Protein AF-A0A7S1F1P8-F1 (afdb_monomer)

Mean predicted aligned error: 8.65 Å

Organism: Noctiluca scintillans (NCBI:txid2966)

Secondary structure (DSSP, 8-state):
-HHHHHHHHTT-S--B--S-TTTTSEEEEEEE-HHHHHHHHHHHHHHT--EEEEE---BTB-PBEEEEEEE-TTS-EEEEEESS--BPPTT-EE--TT---B-----

Structure (mmCIF, N/CA/C/O backbone):
data_AF-A0A7S1F1P8-F1
#
_entry.id   AF-A0A7S1F1P8-F1
#
loop_
_atom_site.group_PDB
_atom_site.id
_atom_site.type_symbol
_atom_site.label_atom_id
_atom_site.label_alt_id
_atom_site.label_comp_id
_atom_site.label_asym_id
_atom_site.label_entity_id
_atom_site.label_seq_id
_atom_site.pdbx_PDB_ins_code
_atom_site.Cartn_x
_atom_site.Cartn_y
_atom_site.Cartn_z
_atom_site.occupancy
_atom_site.B_iso_or_equiv
_atom_site.auth_seq_id
_atom_site.auth_comp_id
_atom_site.auth_asym_id
_atom_site.auth_atom_id
_atom_site.pdbx_PDB_model_num
ATOM 1 N N . GLU A 1 1 ? -22.204 6.239 3.412 1.00 50.75 1 GLU A N 1
ATOM 2 C CA . GLU A 1 1 ? -22.217 7.200 4.535 1.00 50.75 1 GLU A CA 1
ATOM 3 C C . GLU A 1 1 ? -22.291 6.551 5.920 1.00 50.75 1 GLU A C 1
ATOM 5 O O . GLU A 1 1 ? -21.247 6.479 6.544 1.00 50.75 1 GLU A O 1
ATOM 10 N N . TYR A 1 2 ? -23.421 6.004 6.406 1.00 42.69 2 TYR A N 1
ATOM 11 C CA . TYR A 1 2 ? -23.468 5.407 7.765 1.00 42.69 2 TYR A CA 1
ATOM 12 C C . TYR A 1 2 ? -22.477 4.240 7.953 1.00 42.69 2 TYR A C 1
ATOM 14 O O . TYR A 1 2 ? -21.731 4.216 8.924 1.00 42.69 2 TYR A O 1
ATOM 22 N N . VAL A 1 3 ? -22.403 3.325 6.978 1.00 55.94 3 VAL A N 1
ATOM 23 C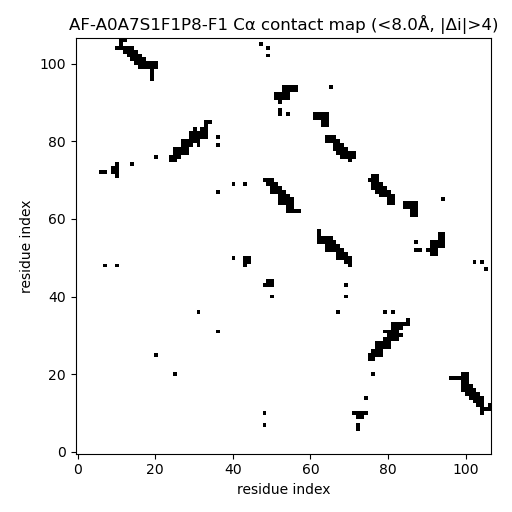 CA . VAL A 1 3 ? -21.479 2.174 7.016 1.00 55.94 3 VAL A CA 1
ATOM 24 C C . VAL A 1 3 ? -20.014 2.615 6.966 1.00 55.94 3 VAL A C 1
ATOM 26 O O . VAL A 1 3 ? -19.206 2.107 7.733 1.00 55.94 3 VAL A O 1
ATOM 29 N N . GLU A 1 4 ? -19.667 3.584 6.113 1.00 55.31 4 GLU A N 1
ATOM 30 C CA . GLU A 1 4 ? -18.304 4.134 6.052 1.00 55.31 4 GLU A CA 1
ATOM 31 C C . GLU A 1 4 ? -17.916 4.815 7.364 1.00 55.31 4 GLU A C 1
ATOM 33 O O . GLU A 1 4 ? -16.830 4.559 7.862 1.00 55.31 4 GLU A O 1
ATOM 38 N N . ASN A 1 5 ? -18.807 5.593 7.983 1.00 55.06 5 ASN A N 1
ATOM 39 C CA . ASN A 1 5 ? -18.512 6.256 9.256 1.00 55.06 5 ASN A CA 1
ATOM 40 C C . ASN A 1 5 ? -18.286 5.261 10.404 1.00 55.06 5 ASN A C 1
ATOM 42 O O . ASN A 1 5 ? -17.356 5.438 11.185 1.00 55.06 5 ASN A O 1
ATOM 46 N N . THR A 1 6 ? -19.089 4.194 10.493 1.00 56.06 6 THR A N 1
ATOM 47 C CA . THR A 1 6 ? -18.865 3.114 11.473 1.00 56.06 6 THR A CA 1
ATOM 48 C C . THR A 1 6 ? -17.575 2.344 11.183 1.00 56.06 6 THR A C 1
ATOM 50 O O . THR A 1 6 ? -16.860 1.948 12.094 1.00 56.06 6 THR A O 1
ATOM 53 N N . THR A 1 7 ? -17.233 2.176 9.910 1.00 58.66 7 THR A N 1
ATOM 54 C CA . THR A 1 7 ? -15.993 1.507 9.502 1.00 58.66 7 THR A CA 1
ATOM 55 C C . THR A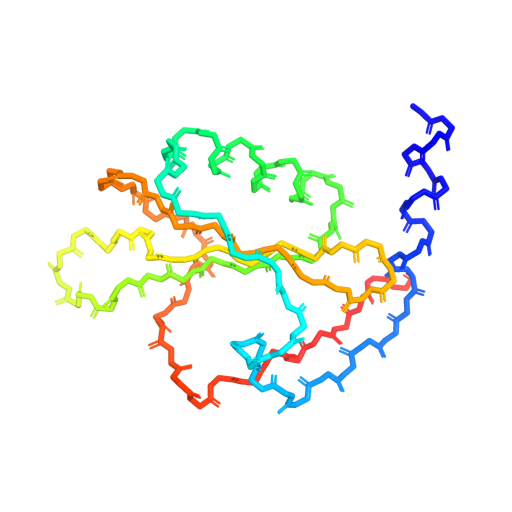 1 7 ? -14.768 2.373 9.819 1.00 58.66 7 THR A C 1
ATOM 57 O O . THR A 1 7 ? -13.731 1.854 10.215 1.00 58.66 7 THR A O 1
ATOM 60 N N . LEU A 1 8 ? -14.886 3.699 9.702 1.00 64.31 8 LEU A N 1
ATOM 61 C CA . LEU A 1 8 ? -13.834 4.658 10.045 1.00 64.31 8 LEU A CA 1
ATOM 62 C C . LEU A 1 8 ? -13.547 4.704 11.553 1.00 64.31 8 LEU A C 1
ATOM 64 O O . LEU A 1 8 ? -12.392 4.882 11.936 1.00 64.31 8 LEU A O 1
ATOM 68 N N . SER A 1 9 ? -14.551 4.483 12.414 1.00 63.53 9 SER A N 1
ATOM 69 C CA . SER A 1 9 ? -14.307 4.388 13.862 1.00 63.53 9 SER A CA 1
ATOM 70 C C . SER A 1 9 ? -13.423 3.201 14.249 1.00 63.53 9 SER A C 1
ATOM 72 O O . SER A 1 9 ? -12.681 3.299 15.221 1.00 63.53 9 SER A O 1
ATOM 74 N N . ASP A 1 10 ? -13.402 2.128 13.455 1.00 62.44 10 ASP A N 1
ATOM 75 C CA . ASP A 1 10 ? -12.547 0.959 13.711 1.00 62.44 10 ASP A CA 1
ATOM 76 C C . ASP A 1 10 ? -11.058 1.207 13.399 1.00 62.44 10 ASP A C 1
ATOM 78 O O . ASP A 1 10 ? -10.212 0.358 13.690 1.00 62.44 10 ASP A O 1
ATOM 82 N N . TYR A 1 11 ? -10.718 2.370 12.827 1.00 63.06 11 TYR A N 1
ATOM 83 C CA . TYR A 1 11 ? -9.337 2.831 12.646 1.00 63.06 11 TYR A CA 1
ATOM 84 C C . TYR A 1 11 ? -8.854 3.730 13.796 1.00 63.06 11 TYR A C 1
ATOM 86 O O . TYR A 1 11 ? -7.685 4.123 13.815 1.00 63.06 11 TYR A O 1
ATOM 94 N N . GLN A 1 12 ? -9.715 4.041 14.773 1.00 61.12 12 GLN A N 1
ATOM 95 C CA . GLN A 1 12 ? -9.360 4.827 15.955 1.00 61.12 12 GLN A CA 1
ATOM 96 C C . GLN A 1 12 ? -8.647 3.927 16.979 1.00 61.12 12 GLN A C 1
ATOM 98 O O . GLN A 1 12 ? -9.259 3.118 17.673 1.00 61.12 12 GLN A O 1
ATOM 103 N N . GLY A 1 13 ? -7.320 4.037 17.064 1.00 56.38 13 GLY A N 1
ATOM 104 C CA . GLY A 1 13 ? -6.492 3.254 17.984 1.00 56.38 13 GLY A CA 1
ATOM 105 C C . GLY A 1 13 ? -5.004 3.575 17.851 1.00 56.38 13 GLY A C 1
ATOM 106 O O . GLY A 1 13 ? -4.602 4.392 17.038 1.00 56.38 13 GLY A O 1
ATOM 107 N N . THR A 1 14 ? -4.138 2.951 18.646 1.00 50.50 14 THR A N 1
ATOM 108 C CA . THR A 1 14 ? -2.682 3.032 18.426 1.00 50.50 14 THR A CA 1
ATOM 109 C C . THR A 1 14 ? -2.142 1.631 18.197 1.00 50.50 14 THR A C 1
ATOM 111 O O . THR A 1 14 ? -1.889 0.876 19.132 1.00 50.50 14 THR A O 1
ATOM 114 N N . LEU A 1 15 ? -1.996 1.253 16.927 1.00 53.38 15 LEU A N 1
ATOM 115 C CA . LEU A 1 15 ? -1.410 -0.027 16.554 1.00 53.38 15 LEU A CA 1
ATOM 116 C C . LEU A 1 15 ? 0.107 0.144 16.374 1.00 53.38 15 LEU A C 1
ATOM 118 O O . LEU A 1 15 ? 0.597 0.371 15.276 1.00 53.38 15 LEU A O 1
ATOM 122 N N . LYS A 1 16 ? 0.881 0.027 17.457 1.00 48.16 16 LYS A N 1
ATOM 123 C CA . LYS A 1 16 ? 2.343 -0.094 17.340 1.00 48.16 16 LYS A CA 1
ATOM 124 C C . LYS A 1 16 ? 2.710 -1.546 17.055 1.00 48.16 16 LYS A C 1
ATOM 126 O O . LYS A 1 16 ? 2.948 -2.311 17.987 1.00 48.16 16 LYS A O 1
ATOM 131 N N . THR A 1 17 ? 2.758 -1.937 15.784 1.00 49.16 17 THR A N 1
ATOM 132 C CA . THR A 1 17 ? 3.298 -3.250 15.409 1.00 49.16 17 THR A CA 1
ATOM 133 C C . THR A 1 17 ? 4.746 -3.106 14.979 1.00 49.16 17 THR A C 1
ATOM 135 O O . THR A 1 17 ? 5.025 -2.558 13.921 1.00 49.16 17 THR A O 1
ATOM 138 N N . CYS A 1 18 ? 5.668 -3.679 15.752 1.00 48.94 18 CYS A N 1
ATOM 139 C CA . CYS A 1 18 ? 7.015 -3.989 15.257 1.00 48.94 18 CYS A CA 1
ATOM 140 C C . CYS A 1 18 ? 7.045 -5.297 14.452 1.00 48.94 18 CYS A C 1
ATOM 142 O O . CYS A 1 18 ? 8.102 -5.892 14.264 1.00 48.94 18 CYS A O 1
ATOM 144 N N . TRP A 1 19 ? 5.874 -5.780 14.038 1.00 47.41 19 TRP A N 1
ATOM 145 C CA . TRP A 1 19 ? 5.756 -6.946 13.190 1.00 47.41 19 TRP A CA 1
ATOM 146 C C . TRP A 1 19 ? 6.143 -6.530 11.780 1.00 47.41 19 TRP A C 1
ATOM 148 O O . TRP A 1 19 ? 5.686 -5.494 11.294 1.00 47.41 19 TRP A O 1
ATOM 158 N N . SER A 1 20 ? 6.959 -7.346 11.122 1.00 54.38 20 SER A N 1
ATOM 159 C CA . SER A 1 20 ? 7.037 -7.345 9.670 1.00 54.38 20 SER A CA 1
ATOM 160 C C . SER A 1 20 ? 5.603 -7.460 9.161 1.00 54.38 20 SER A C 1
ATOM 162 O O . SER A 1 20 ? 5.009 -8.532 9.277 1.00 54.38 20 SER A O 1
ATOM 164 N N . VAL A 1 21 ? 5.018 -6.365 8.661 1.00 55.19 21 VAL A N 1
ATOM 165 C CA . VAL A 1 21 ? 3.651 -6.366 8.099 1.00 55.19 21 VAL A CA 1
ATOM 166 C C . VAL A 1 21 ? 3.516 -7.501 7.074 1.00 55.19 21 VAL A C 1
ATOM 168 O O . VAL A 1 21 ? 2.462 -8.107 6.958 1.00 55.19 21 VAL A O 1
ATOM 171 N N . TRP A 1 22 ? 4.646 -7.862 6.465 1.00 58.22 22 TRP A N 1
ATOM 172 C CA . TRP A 1 22 ? 4.940 -8.976 5.574 1.00 58.22 22 TRP A CA 1
ATOM 173 C C . TRP A 1 22 ? 4.506 -10.379 6.052 1.00 58.22 22 TRP A C 1
ATOM 175 O O . TRP A 1 22 ? 4.294 -11.244 5.210 1.00 58.22 22 TRP A O 1
ATOM 185 N N . GLY A 1 23 ? 4.427 -10.633 7.366 1.00 56.09 23 GLY A N 1
ATOM 186 C CA . GLY A 1 23 ? 4.445 -11.987 7.935 1.00 56.09 23 GLY A CA 1
ATOM 187 C C . GLY A 1 23 ? 3.124 -12.755 7.893 1.00 56.09 23 GLY A C 1
ATOM 188 O O . GLY A 1 23 ? 3.082 -13.818 7.298 1.00 56.09 23 GLY A O 1
ATOM 189 N N . ASP A 1 24 ? 2.063 -12.257 8.542 1.00 57.09 24 ASP A N 1
ATOM 190 C CA . ASP A 1 24 ? 0.891 -13.110 8.844 1.00 57.09 24 ASP A CA 1
ATOM 191 C C . ASP A 1 24 ? -0.440 -12.356 9.055 1.00 57.09 24 ASP A C 1
ATOM 193 O O . ASP A 1 24 ? -1.441 -12.950 9.456 1.00 57.09 24 ASP A O 1
ATOM 197 N N . ASN A 1 25 ? -0.492 -11.041 8.818 1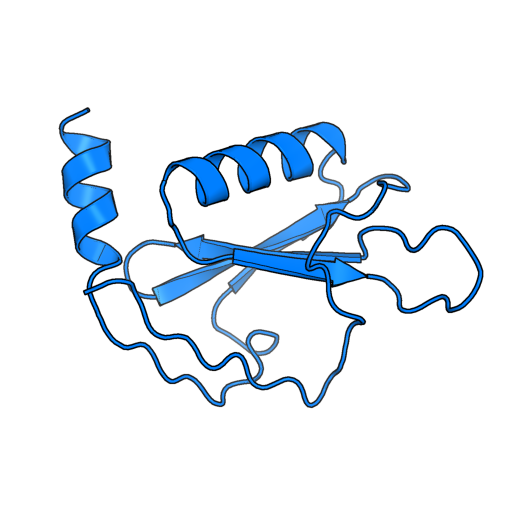.00 72.00 25 ASN A N 1
ATOM 198 C CA . ASN A 1 25 ? -1.698 -10.239 9.078 1.00 72.00 25 ASN A CA 1
ATOM 199 C C . ASN A 1 25 ? -2.203 -9.497 7.836 1.00 72.00 25 ASN A C 1
ATOM 201 O O . ASN A 1 25 ? -2.712 -8.376 7.930 1.00 72.00 25 ASN A O 1
ATOM 205 N N . HIS A 1 26 ? -2.049 -10.116 6.665 1.00 79.75 26 HIS A N 1
ATOM 206 C CA . HIS A 1 26 ? -2.562 -9.568 5.420 1.00 79.75 26 HIS A CA 1
ATOM 207 C C . HIS A 1 26 ? -3.121 -10.626 4.475 1.00 79.75 26 HIS A C 1
ATOM 209 O O . HIS A 1 26 ? -2.862 -11.821 4.613 1.00 79.75 26 HIS A O 1
ATOM 215 N N . VAL A 1 27 ? -3.947 -10.161 3.543 1.00 86.12 27 VAL A N 1
ATOM 216 C CA . VAL A 1 27 ? -4.340 -10.910 2.351 1.00 86.12 27 VAL A CA 1
ATOM 217 C C . VAL A 1 27 ? -3.679 -10.265 1.141 1.00 86.12 27 VAL A C 1
ATOM 219 O O . VAL A 1 27 ? -3.792 -9.052 0.957 1.00 86.12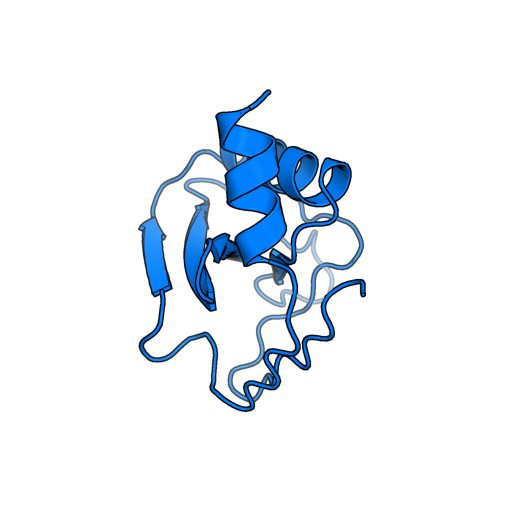 27 VAL A O 1
ATOM 222 N N . THR A 1 28 ? -3.024 -11.076 0.314 1.00 90.25 28 THR A N 1
ATOM 223 C CA . THR A 1 28 ? -2.337 -10.610 -0.892 1.00 90.25 28 THR A CA 1
ATOM 224 C C . THR A 1 28 ? -3.212 -10.776 -2.128 1.00 90.25 28 THR A C 1
ATOM 226 O O . THR A 1 28 ? -3.730 -11.859 -2.405 1.00 90.25 28 THR A O 1
ATOM 229 N N . PHE A 1 29 ? -3.315 -9.708 -2.914 1.00 93.06 29 PHE A N 1
ATOM 230 C CA . PHE A 1 29 ? -3.870 -9.706 -4.261 1.00 93.06 29 PHE A CA 1
ATOM 231 C C . PHE A 1 29 ? -2.751 -9.421 -5.261 1.00 93.06 29 PHE A C 1
ATOM 233 O O . PHE A 1 29 ? -2.132 -8.359 -5.235 1.00 93.06 29 PHE A O 1
ATOM 240 N N . SER A 1 30 ? -2.490 -10.367 -6.156 1.00 93.75 30 SER A N 1
ATOM 241 C CA . SER A 1 30 ? -1.501 -10.216 -7.227 1.00 93.75 30 SER A CA 1
ATOM 242 C C . SER A 1 30 ? -2.186 -9.990 -8.569 1.00 93.75 30 SER A C 1
ATOM 244 O O . SER A 1 30 ? -3.303 -10.465 -8.774 1.00 93.75 30 SER A O 1
ATOM 246 N N . GLY A 1 31 ? -1.509 -9.304 -9.493 1.00 93.69 31 GLY A N 1
ATOM 247 C CA . GLY A 1 31 ? -2.065 -9.029 -10.820 1.00 93.69 31 GLY A CA 1
ATOM 248 C C . GLY A 1 31 ? -3.201 -8.007 -10.775 1.00 93.69 31 GLY A C 1
ATOM 249 O O . GLY A 1 31 ? -4.185 -8.140 -11.496 1.00 93.69 31 GLY A O 1
ATOM 250 N N . VAL A 1 32 ? -3.103 -7.023 -9.879 1.00 96.00 32 VAL A N 1
ATOM 251 C CA . VAL A 1 32 ? -4.080 -5.935 -9.799 1.00 96.00 32 VAL A CA 1
ATOM 252 C C . VAL A 1 32 ? -3.665 -4.845 -10.788 1.00 96.00 32 VAL A C 1
ATOM 254 O O . VAL A 1 32 ? -2.518 -4.411 -10.725 1.00 96.00 32 VAL A O 1
ATOM 257 N N . PRO A 1 33 ? -4.556 -4.341 -11.656 1.00 95.38 33 PRO A N 1
ATOM 258 C CA . PRO A 1 33 ? -4.201 -3.245 -12.549 1.00 95.38 33 PRO A CA 1
ATOM 259 C C . PRO A 1 33 ? -3.683 -2.029 -11.771 1.00 95.38 33 PRO A C 1
ATOM 261 O O . PRO A 1 33 ? -4.313 -1.585 -10.804 1.00 95.38 33 PRO A O 1
ATOM 264 N N . GLY A 1 34 ? -2.573 -1.444 -12.212 1.00 91.31 34 GLY A N 1
ATOM 265 C CA . GLY A 1 34 ? -1.915 -0.314 -11.553 1.00 91.31 34 GLY A CA 1
ATOM 266 C C . GLY A 1 34 ? -2.846 0.875 -11.319 1.00 91.31 34 GLY A C 1
ATOM 267 O O . GLY A 1 34 ? -2.868 1.473 -10.243 1.00 91.31 34 GLY A O 1
ATOM 268 N N . ALA A 1 35 ? -3.707 1.167 -12.296 1.00 91.56 35 ALA A N 1
ATOM 269 C CA . ALA A 1 35 ? -4.720 2.215 -12.181 1.00 91.56 35 ALA A CA 1
ATOM 270 C C . ALA A 1 35 ? -5.718 1.970 -11.032 1.00 91.56 35 ALA A C 1
ATOM 272 O O . ALA A 1 35 ? -6.161 2.926 -10.396 1.00 91.56 35 ALA A O 1
ATOM 273 N N . VAL A 1 36 ? -6.062 0.709 -10.746 1.00 94.19 36 VAL A N 1
ATOM 274 C CA . VAL A 1 36 ? -6.948 0.345 -9.628 1.00 94.19 36 VAL A CA 1
ATOM 275 C C . VAL A 1 36 ? -6.232 0.569 -8.301 1.00 94.19 36 VAL A C 1
ATOM 277 O O . VAL A 1 36 ? -6.810 1.176 -7.402 1.00 94.19 36 VAL A O 1
ATOM 280 N N . ILE A 1 37 ? -4.963 0.161 -8.193 1.00 93.19 37 ILE A N 1
ATOM 281 C CA . ILE A 1 37 ? -4.146 0.402 -6.994 1.00 93.19 37 ILE A CA 1
ATOM 282 C C . ILE A 1 37 ? -4.092 1.902 -6.679 1.00 93.19 37 ILE A C 1
ATOM 284 O O . ILE A 1 37 ? -4.388 2.303 -5.554 1.00 93.19 37 ILE A O 1
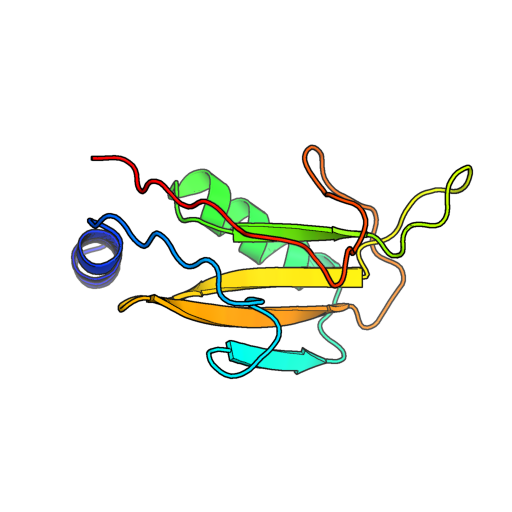ATOM 288 N N . LEU A 1 38 ? -3.791 2.741 -7.675 1.00 90.81 38 LEU A N 1
ATOM 289 C CA . LEU A 1 38 ? -3.710 4.194 -7.495 1.00 90.81 38 LEU A CA 1
ATOM 290 C C . LEU A 1 38 ? -5.051 4.814 -7.068 1.00 90.81 38 LEU A C 1
ATOM 292 O O . LEU A 1 38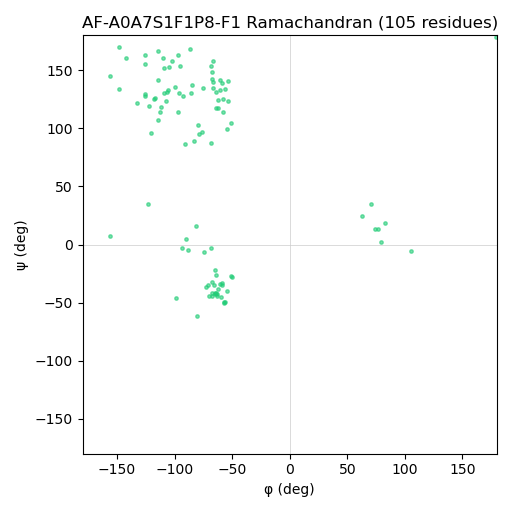 ? -5.071 5.703 -6.219 1.00 90.81 38 LEU A O 1
ATOM 296 N N . GLN A 1 39 ? -6.179 4.333 -7.603 1.00 93.12 39 GLN A N 1
ATOM 297 C CA . GLN A 1 39 ? -7.510 4.783 -7.174 1.00 93.12 39 GLN A CA 1
ATOM 298 C C . GLN A 1 39 ? -7.803 4.416 -5.714 1.00 93.12 39 GLN A C 1
ATOM 300 O O . GLN A 1 39 ? -8.356 5.230 -4.972 1.00 93.12 39 GLN A O 1
ATOM 305 N N . VAL A 1 40 ? -7.431 3.207 -5.290 1.00 92.62 40 VAL A N 1
ATOM 306 C CA . VAL A 1 40 ? -7.627 2.751 -3.909 1.00 92.62 40 VAL A CA 1
ATOM 307 C C . VAL A 1 40 ? -6.736 3.540 -2.948 1.00 92.62 40 VAL A C 1
ATOM 309 O O . VAL A 1 40 ? -7.231 4.016 -1.928 1.00 92.62 40 VAL A O 1
ATOM 312 N N . VAL A 1 41 ? -5.465 3.762 -3.294 1.00 91.38 41 VAL A N 1
ATOM 313 C CA . VAL A 1 41 ? -4.545 4.608 -2.515 1.00 91.38 41 VAL A CA 1
ATOM 314 C C . VAL A 1 41 ? -5.102 6.022 -2.353 1.00 91.38 41 VAL A C 1
ATOM 316 O O . VAL A 1 41 ? -5.222 6.501 -1.227 1.00 91.38 41 VAL A O 1
ATOM 319 N N . ALA A 1 42 ? -5.548 6.654 -3.442 1.00 91.19 42 ALA A N 1
ATOM 320 C CA . ALA A 1 42 ? -6.145 7.988 -3.384 1.00 91.19 42 ALA A CA 1
ATOM 321 C C . ALA A 1 42 ? -7.386 8.033 -2.473 1.00 91.19 42 ALA A C 1
ATOM 323 O O . ALA A 1 42 ? -7.624 9.023 -1.779 1.00 91.19 42 ALA A O 1
ATOM 324 N N . ARG A 1 43 ? -8.184 6.956 -2.429 1.00 90.75 43 ARG A N 1
ATOM 325 C CA . ARG A 1 43 ? -9.323 6.855 -1.506 1.00 90.75 43 ARG A CA 1
ATOM 326 C C . ARG A 1 43 ? -8.872 6.761 -0.048 1.00 90.75 43 ARG A C 1
ATOM 328 O O . ARG A 1 43 ? -9.483 7.402 0.803 1.00 90.75 43 ARG A O 1
ATOM 335 N N . TYR A 1 44 ? -7.825 5.992 0.239 1.00 89.81 44 TYR A N 1
ATOM 336 C CA . TYR A 1 44 ? -7.248 5.876 1.581 1.00 89.81 44 TYR A CA 1
ATOM 337 C C . TYR A 1 44 ? -6.681 7.212 2.073 1.00 89.81 44 TYR A C 1
ATOM 339 O O . TYR A 1 44 ? -6.987 7.623 3.192 1.00 89.81 44 TYR A O 1
ATOM 347 N N . GLU A 1 45 ? -5.957 7.932 1.212 1.00 88.44 45 GLU A N 1
ATOM 348 C CA . GLU A 1 45 ? -5.463 9.289 1.476 1.00 88.44 45 GLU A CA 1
ATOM 349 C C . GLU A 1 45 ? -6.595 10.259 1.821 1.00 88.44 45 GLU A C 1
ATOM 351 O O . GLU A 1 45 ? -6.550 10.927 2.852 1.00 88.44 45 GLU A O 1
ATOM 356 N N . GLN A 1 46 ? -7.647 10.303 0.994 1.00 89.31 46 GLN A N 1
ATOM 357 C CA . GLN A 1 46 ? -8.811 11.169 1.218 1.00 89.31 46 GLN A CA 1
ATOM 358 C C . GLN A 1 46 ? -9.519 10.894 2.548 1.00 89.31 46 GLN A C 1
ATOM 360 O O . GLN A 1 46 ? -10.086 11.808 3.144 1.00 89.31 46 GLN A O 1
ATOM 365 N N . LEU A 1 47 ? -9.523 9.636 2.987 1.00 84.44 47 LEU A N 1
ATOM 366 C CA . LEU A 1 47 ? -10.158 9.208 4.230 1.00 84.44 47 LEU A CA 1
ATOM 367 C C . LEU A 1 47 ? -9.227 9.306 5.448 1.00 84.44 47 LEU A C 1
ATOM 369 O O . LEU A 1 47 ? -9.672 9.041 6.563 1.00 84.44 47 LEU A O 1
ATOM 373 N N . GLY A 1 48 ? -7.951 9.660 5.256 1.00 84.38 48 GLY A N 1
ATOM 374 C CA . GLY A 1 48 ? -6.949 9.647 6.322 1.00 84.38 48 GLY A CA 1
ATOM 375 C C . GLY A 1 48 ? -6.699 8.248 6.896 1.00 84.38 48 GLY A C 1
ATOM 376 O O . GLY A 1 48 ? -6.302 8.123 8.055 1.00 84.38 48 GLY A O 1
ATOM 377 N N . ILE A 1 49 ? -6.962 7.195 6.113 1.00 83.69 49 ILE A N 1
ATOM 378 C CA . ILE A 1 49 ? -6.759 5.807 6.532 1.00 83.69 49 ILE A CA 1
ATOM 379 C C . ILE A 1 49 ? -5.297 5.418 6.279 1.00 83.69 49 ILE A C 1
ATOM 381 O O . ILE A 1 49 ? -4.767 5.712 5.210 1.00 83.69 49 ILE A O 1
ATOM 385 N N . PRO A 1 50 ? -4.640 4.712 7.211 1.00 82.19 50 PRO A N 1
ATOM 386 C CA . PRO A 1 50 ? -3.264 4.259 7.048 1.00 82.19 50 PRO A CA 1
ATOM 387 C C . PRO A 1 50 ? -3.062 3.319 5.852 1.00 82.19 50 PRO A C 1
ATOM 389 O O . PRO A 1 50 ? -3.790 2.343 5.655 1.00 82.19 50 PRO A O 1
ATOM 392 N N . TYR A 1 51 ? -2.024 3.606 5.076 1.00 86.88 51 TYR A N 1
ATOM 393 C CA . TYR A 1 51 ? -1.543 2.787 3.968 1.00 86.88 51 TYR A CA 1
ATOM 394 C C . TYR A 1 51 ? -0.023 2.948 3.829 1.00 86.88 51 TYR A C 1
ATOM 396 O O . TYR A 1 51 ? 0.598 3.812 4.465 1.00 86.88 51 TYR A O 1
ATOM 404 N N . LYS A 1 52 ? 0.594 2.108 2.999 1.00 87.50 52 LYS A N 1
ATOM 405 C CA . LYS A 1 52 ? 1.995 2.236 2.614 1.00 87.50 52 LYS A CA 1
ATOM 406 C C . LYS A 1 52 ? 2.237 1.719 1.205 1.00 87.50 52 LYS A C 1
ATOM 408 O O . LYS A 1 52 ? 1.786 0.635 0.859 1.00 87.50 52 LYS A O 1
ATOM 413 N N . VAL A 1 53 ? 2.974 2.491 0.414 1.00 89.00 53 VAL A N 1
ATOM 414 C CA . VAL A 1 53 ? 3.408 2.117 -0.936 1.00 89.00 53 VAL A CA 1
ATOM 415 C C . VAL A 1 53 ? 4.895 1.793 -0.891 1.00 89.00 53 VAL A C 1
ATOM 417 O O . VAL A 1 53 ? 5.682 2.573 -0.350 1.00 89.00 53 VAL A O 1
ATOM 420 N N . PHE A 1 54 ? 5.272 0.658 -1.469 1.00 87.00 54 PHE A N 1
ATOM 421 C CA . PHE A 1 54 ? 6.654 0.227 -1.597 1.00 87.00 54 PHE A CA 1
ATOM 422 C C . PHE A 1 54 ? 7.082 0.178 -3.055 1.00 87.00 54 PHE A C 1
ATOM 424 O O . PHE A 1 54 ? 6.318 -0.250 -3.924 1.00 87.00 54 PHE A O 1
ATOM 431 N N . THR A 1 55 ? 8.322 0.577 -3.308 1.00 87.25 55 THR A N 1
ATOM 432 C CA . THR A 1 55 ? 8.971 0.462 -4.612 1.00 87.25 55 THR A CA 1
ATOM 433 C C . THR A 1 55 ? 9.936 -0.714 -4.645 1.00 87.25 55 THR A C 1
ATOM 435 O O . THR A 1 55 ? 10.436 -1.165 -3.610 1.00 87.25 55 THR A O 1
ATOM 438 N N . ASP A 1 56 ? 10.230 -1.189 -5.853 1.00 79.94 56 ASP A N 1
ATOM 439 C CA . ASP A 1 56 ? 11.180 -2.281 -6.108 1.00 79.94 56 ASP A CA 1
ATOM 440 C C . ASP A 1 56 ? 12.649 -1.919 -5.810 1.00 79.94 56 ASP A C 1
ATOM 442 O O . ASP A 1 56 ? 13.540 -2.765 -5.905 1.00 79.94 56 ASP A O 1
ATOM 446 N N . GLY A 1 57 ? 12.921 -0.667 -5.428 1.00 68.56 57 GLY A N 1
ATOM 447 C CA . GLY A 1 57 ? 14.243 -0.221 -5.011 1.00 68.56 57 GLY A CA 1
ATOM 448 C C . GLY A 1 57 ? 15.252 -0.044 -6.142 1.00 68.56 57 GLY A C 1
ATOM 449 O O . GLY A 1 57 ? 16.441 0.121 -5.849 1.00 68.56 57 GLY A O 1
ATOM 450 N N . GLN A 1 58 ? 14.828 -0.032 -7.412 1.00 68.19 58 GLN A N 1
ATOM 451 C CA . GLN A 1 58 ? 15.725 0.261 -8.534 1.00 68.19 58 GLN A CA 1
ATOM 452 C C . GLN A 1 58 ? 16.163 1.737 -8.497 1.00 68.19 58 GLN A C 1
ATOM 454 O O . GLN A 1 58 ? 15.548 2.626 -9.085 1.00 68.19 58 GLN A O 1
ATOM 459 N N . ARG A 1 59 ? 17.245 2.019 -7.758 1.00 49.91 59 ARG A N 1
ATOM 460 C CA . ARG A 1 59 ? 17.854 3.353 -7.657 1.00 49.91 59 ARG A CA 1
ATOM 461 C C . ARG A 1 59 ? 18.349 3.813 -9.033 1.00 49.91 59 ARG A C 1
ATOM 463 O O . ARG A 1 59 ? 19.285 3.231 -9.570 1.00 49.91 59 ARG A O 1
ATOM 470 N N . GLY A 1 60 ? 17.782 4.904 -9.551 1.00 50.91 60 GLY A N 1
ATOM 471 C CA . GLY A 1 60 ? 18.264 5.590 -10.761 1.00 50.91 60 GLY A CA 1
ATOM 472 C C . GLY A 1 60 ? 17.425 5.375 -12.024 1.00 50.91 60 GLY A C 1
ATOM 473 O O . GLY A 1 60 ? 17.678 6.043 -13.023 1.00 50.91 60 GLY A O 1
ATOM 474 N N . HIS A 1 61 ? 16.409 4.515 -11.964 1.00 53.16 61 HIS A N 1
ATOM 475 C CA . HIS A 1 61 ? 15.333 4.427 -12.952 1.00 53.16 61 HIS A CA 1
ATOM 476 C C . HIS A 1 61 ? 14.007 4.826 -12.292 1.00 53.16 61 HIS A C 1
ATOM 478 O O . HIS A 1 61 ? 13.952 4.960 -11.069 1.00 53.16 61 HIS A O 1
ATOM 484 N N . GLU A 1 62 ? 12.964 5.074 -13.087 1.00 60.78 62 GLU A N 1
ATOM 485 C CA . GLU A 1 62 ? 11.613 5.345 -12.583 1.00 60.78 62 GLU A CA 1
ATOM 486 C C . GLU A 1 62 ? 11.189 4.193 -11.661 1.00 60.78 62 GL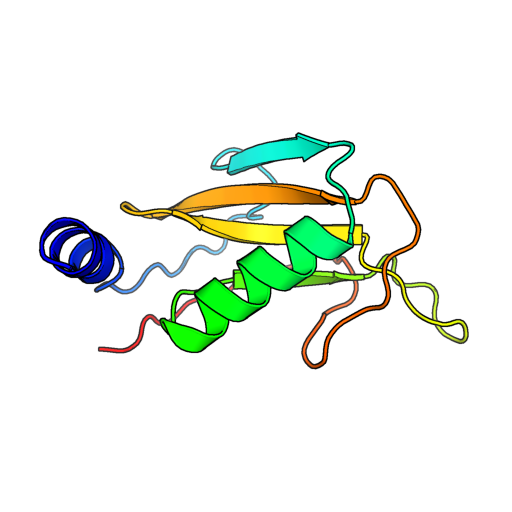U A C 1
ATOM 488 O O . GLU A 1 62 ? 10.849 3.106 -12.126 1.00 60.78 62 GLU A O 1
ATOM 493 N N . SER A 1 63 ? 11.300 4.397 -10.344 1.00 71.69 63 SER A N 1
ATOM 494 C CA . SER A 1 63 ? 10.959 3.368 -9.367 1.00 71.69 63 SER A CA 1
ATOM 495 C C . SER A 1 63 ? 9.477 3.046 -9.520 1.00 71.69 63 SER A C 1
ATOM 497 O O . SER A 1 63 ? 8.631 3.943 -9.483 1.00 71.69 63 SER A O 1
ATOM 499 N N . CYS A 1 64 ? 9.174 1.772 -9.740 1.00 84.38 64 CYS A N 1
ATOM 500 C CA . CYS A 1 64 ? 7.810 1.307 -9.924 1.00 84.38 64 CYS A CA 1
ATOM 501 C C . CYS A 1 64 ? 7.247 0.806 -8.597 1.00 84.38 64 CYS A C 1
ATOM 503 O O . CYS A 1 64 ? 7.989 0.370 -7.711 1.00 84.38 64 CYS A O 1
ATOM 505 N N . VAL A 1 65 ? 5.924 0.865 -8.461 1.00 87.75 65 VAL A N 1
ATOM 506 C CA . VAL A 1 65 ? 5.215 0.226 -7.353 1.00 87.75 65 VAL A CA 1
ATOM 507 C C . VAL A 1 65 ? 5.529 -1.269 -7.380 1.00 87.75 65 VAL A C 1
ATOM 509 O O . VAL A 1 65 ? 5.331 -1.937 -8.390 1.00 87.75 65 VAL A O 1
ATOM 512 N N . PHE A 1 66 ? 6.027 -1.784 -6.261 1.00 86.81 66 PHE A N 1
ATOM 513 C CA . PHE A 1 66 ? 6.271 -3.207 -6.036 1.00 86.81 66 PHE A CA 1
ATOM 514 C C . PHE A 1 66 ? 5.129 -3.841 -5.242 1.00 86.81 66 PHE A C 1
ATOM 516 O O . PHE A 1 66 ? 4.643 -4.919 -5.58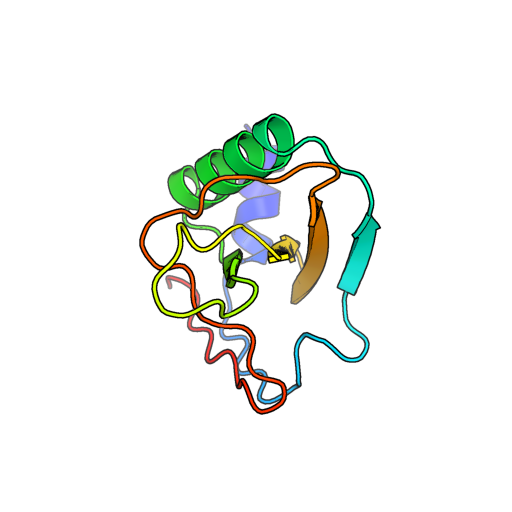5 1.00 86.81 66 PHE A O 1
ATOM 523 N N . SER A 1 67 ? 4.706 -3.168 -4.171 1.00 88.81 67 SER A N 1
ATOM 524 C CA . SER A 1 67 ? 3.649 -3.645 -3.287 1.00 88.81 67 SER A CA 1
ATOM 525 C C . SER A 1 67 ? 2.991 -2.478 -2.555 1.00 88.81 67 SER A C 1
ATOM 527 O O . SER A 1 67 ? 3.655 -1.498 -2.211 1.00 88.81 67 SER A O 1
ATOM 529 N N .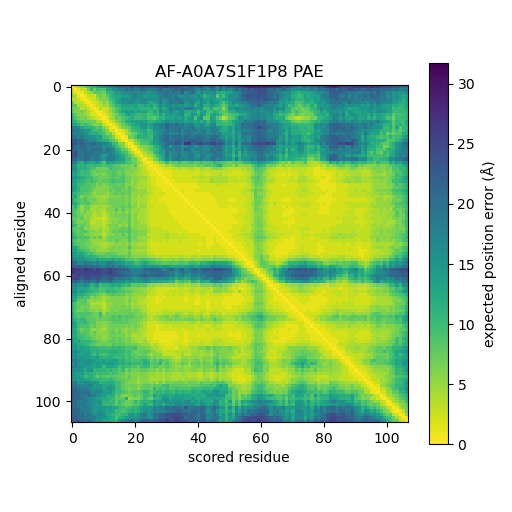 VAL A 1 68 ? 1.686 -2.570 -2.315 1.00 90.31 68 VAL A N 1
ATOM 530 C CA . VAL A 1 68 ? 0.919 -1.584 -1.547 1.00 90.31 68 VAL A CA 1
ATOM 531 C C . VAL A 1 68 ? 0.183 -2.274 -0.413 1.00 90.31 68 VAL A C 1
ATOM 533 O O . VAL A 1 68 ? -0.547 -3.229 -0.642 1.00 90.31 68 VAL A O 1
ATOM 536 N N . TYR A 1 69 ? 0.340 -1.745 0.796 1.00 88.38 69 TYR A N 1
ATOM 537 C CA . TYR A 1 69 ? -0.309 -2.211 2.013 1.00 88.38 69 TYR A CA 1
ATOM 538 C C . TYR A 1 69 ? -1.388 -1.225 2.437 1.00 88.38 69 TYR A C 1
ATOM 540 O O . TYR A 1 69 ? -1.125 -0.045 2.650 1.00 88.38 69 TYR A O 1
ATOM 548 N N . LEU A 1 70 ? -2.610 -1.717 2.575 1.00 88.88 70 LEU A N 1
ATOM 549 C CA . LEU A 1 70 ? -3.808 -0.939 2.862 1.00 88.88 70 LEU A CA 1
ATOM 550 C C . LEU A 1 70 ? -4.419 -1.475 4.153 1.00 88.88 70 LEU A C 1
ATOM 552 O O . LEU A 1 70 ? -4.761 -2.656 4.232 1.00 88.88 70 LEU A O 1
ATOM 556 N N . MET A 1 71 ? -4.529 -0.639 5.184 1.00 84.44 71 MET A N 1
ATOM 557 C CA . MET A 1 71 ? -5.100 -1.080 6.452 1.00 84.44 71 MET A CA 1
ATOM 558 C C . MET A 1 71 ? -6.590 -1.395 6.286 1.00 84.44 71 MET A C 1
ATOM 560 O O . MET A 1 71 ? -7.324 -0.713 5.575 1.00 84.44 71 MET A O 1
ATOM 564 N N . LEU A 1 72 ? -7.050 -2.432 6.965 1.00 82.62 72 LEU A N 1
ATOM 565 C CA . LEU A 1 72 ? -8.450 -2.806 7.067 1.00 82.62 72 LEU A CA 1
ATOM 566 C C . LEU A 1 72 ? -8.953 -2.549 8.495 1.00 82.62 72 LEU A C 1
ATOM 568 O O . LEU A 1 72 ? -8.152 -2.506 9.441 1.00 82.62 72 LEU A O 1
ATOM 572 N N . PRO A 1 73 ? -10.280 -2.448 8.685 1.00 76.44 73 PRO A N 1
ATOM 573 C CA . PRO A 1 73 ? -10.877 -2.335 10.010 1.00 76.44 73 PRO A CA 1
ATOM 574 C C . PRO A 1 73 ? -10.415 -3.476 10.924 1.00 76.44 73 PRO A C 1
ATOM 576 O O . PRO A 1 73 ? -10.274 -4.624 10.489 1.00 76.44 73 PRO A O 1
ATOM 579 N N . GLY A 1 74 ? -10.157 -3.165 12.195 1.00 71.75 74 GLY A N 1
ATOM 580 C CA . GLY A 1 74 ? -9.667 -4.152 13.163 1.00 71.75 74 GLY A CA 1
ATOM 581 C C . GLY A 1 74 ? -8.179 -4.502 13.033 1.00 71.75 74 GLY A C 1
ATOM 582 O O . GLY A 1 74 ? -7.733 -5.477 13.636 1.00 71.75 74 GLY A O 1
ATOM 583 N N . GLY A 1 75 ? -7.398 -3.725 12.274 1.00 71.56 75 GLY A N 1
ATOM 584 C CA . GLY A 1 75 ? -5.934 -3.816 12.269 1.00 71.56 75 GLY A CA 1
ATOM 585 C C . GLY A 1 75 ? -5.345 -4.911 11.384 1.00 71.56 75 GLY A C 1
ATOM 586 O O . GLY A 1 75 ? -4.194 -5.291 11.587 1.00 71.56 75 GLY A O 1
ATOM 587 N N . ARG A 1 76 ? -6.117 -5.427 10.423 1.00 77.75 76 ARG A N 1
ATOM 588 C CA . ARG A 1 76 ? -5.621 -6.311 9.353 1.00 77.75 76 ARG A CA 1
ATOM 589 C C . ARG A 1 76 ? -5.104 -5.482 8.184 1.00 77.75 76 ARG A C 1
ATOM 591 O O . ARG A 1 76 ? -5.374 -4.288 8.114 1.00 77.75 76 ARG A O 1
ATOM 598 N N . TRP A 1 77 ? -4.411 -6.118 7.253 1.00 83.12 77 TRP A N 1
ATOM 599 C CA . TRP A 1 77 ? -3.897 -5.457 6.060 1.00 83.12 77 TRP A CA 1
ATOM 600 C C . TRP A 1 77 ? -4.352 -6.159 4.785 1.00 83.12 77 TRP A C 1
ATOM 602 O O . TRP A 1 77 ? -4.669 -7.347 4.763 1.00 83.12 77 TRP A O 1
ATOM 612 N N . MET A 1 78 ? -4.391 -5.397 3.710 1.00 90.06 78 MET A N 1
ATOM 613 C CA . MET A 1 78 ? -4.536 -5.889 2.355 1.00 90.06 78 MET A CA 1
ATOM 614 C C . MET A 1 78 ? -3.282 -5.495 1.590 1.00 90.06 78 MET A C 1
ATOM 616 O O . MET A 1 78 ? -2.931 -4.319 1.561 1.00 90.06 78 MET A O 1
ATOM 620 N N . GLU A 1 79 ? -2.617 -6.473 0.993 1.00 91.25 79 GLU A N 1
ATOM 621 C CA . GLU A 1 79 ? -1.475 -6.270 0.113 1.00 91.25 79 GLU A CA 1
ATOM 622 C C . GLU A 1 79 ? -1.932 -6.346 -1.349 1.00 91.25 79 GLU A C 1
ATOM 624 O O . GLU A 1 79 ? -2.683 -7.246 -1.727 1.00 91.25 79 GLU A O 1
ATOM 629 N N . MET A 1 80 ? -1.474 -5.418 -2.186 1.00 93.81 80 MET A N 1
ATOM 630 C CA . MET A 1 80 ? -1.706 -5.428 -3.629 1.00 93.81 80 MET A CA 1
ATOM 631 C C . MET A 1 80 ? -0.386 -5.341 -4.391 1.00 93.81 80 MET A C 1
ATOM 633 O O . MET A 1 80 ? 0.385 -4.403 -4.189 1.00 93.81 80 MET A O 1
ATOM 637 N N . HIS A 1 81 ? -0.174 -6.274 -5.319 1.00 92.50 81 HIS A N 1
ATOM 638 C CA . HIS A 1 81 ? 0.904 -6.212 -6.303 1.00 92.50 81 HIS A CA 1
ATOM 639 C C . HIS A 1 81 ? 0.348 -5.854 -7.680 1.00 92.50 81 HIS A C 1
ATOM 641 O O . HIS A 1 81 ? -0.635 -6.476 -8.114 1.00 92.50 81 HIS A O 1
ATOM 647 N N . PRO A 1 82 ? 0.978 -4.900 -8.382 1.00 92.19 82 PRO A N 1
ATOM 648 C CA . PRO A 1 82 ? 0.524 -4.515 -9.702 1.00 92.19 82 PRO A CA 1
ATOM 649 C C . PRO A 1 82 ? 0.733 -5.641 -10.725 1.00 92.19 82 PRO A C 1
ATOM 651 O O . PRO A 1 82 ? 1.670 -6.433 -10.613 1.00 92.19 82 PRO A O 1
ATOM 654 N N . GLU A 1 83 ? -0.148 -5.720 -11.721 1.00 92.31 83 GLU A N 1
ATOM 655 C CA . GLU A 1 83 ? 0.023 -6.591 -12.893 1.00 92.31 83 GLU A CA 1
ATOM 656 C C . GLU A 1 83 ? 1.115 -6.055 -13.831 1.00 92.31 83 GLU A C 1
ATOM 658 O O . GLU A 1 83 ? 1.891 -6.816 -14.411 1.00 92.31 83 GLU A O 1
ATOM 663 N N . GLU A 1 84 ? 1.187 -4.732 -13.950 1.00 90.75 84 GLU A N 1
ATOM 664 C CA . GLU A 1 84 ? 2.038 -3.993 -14.868 1.00 90.75 84 GLU A CA 1
ATOM 665 C C . GLU A 1 84 ? 2.920 -2.952 -14.161 1.00 90.75 84 GLU A C 1
ATOM 667 O O . GLU A 1 84 ? 2.668 -2.538 -13.028 1.00 90.75 84 GLU A O 1
ATOM 672 N N . LEU A 1 85 ? 3.962 -2.474 -14.850 1.00 84.69 85 LEU A N 1
ATOM 673 C CA . LEU A 1 85 ? 4.802 -1.392 -14.333 1.00 84.69 85 LEU A CA 1
ATOM 674 C C . LEU A 1 85 ? 3.944 -0.159 -14.042 1.00 84.69 85 LEU A C 1
ATOM 676 O O . LEU A 1 85 ? 3.375 0.459 -14.941 1.00 84.69 85 LEU A O 1
ATOM 680 N N . THR A 1 86 ? 3.865 0.182 -12.762 1.00 85.25 86 THR A N 1
ATOM 681 C CA . THR A 1 86 ? 3.029 1.264 -12.254 1.00 85.25 86 THR A CA 1
ATOM 682 C C . THR A 1 86 ? 3.931 2.320 -11.646 1.00 85.25 86 THR A C 1
ATOM 684 O O . THR A 1 86 ? 4.756 2.007 -10.787 1.00 85.25 86 THR A O 1
ATOM 687 N N . ALA A 1 87 ? 3.779 3.569 -12.086 1.00 84.31 87 ALA A N 1
ATOM 688 C CA . ALA A 1 87 ? 4.557 4.682 -11.557 1.00 84.31 87 ALA A CA 1
ATOM 689 C C . ALA A 1 87 ? 4.343 4.827 -10.044 1.00 84.31 87 ALA A C 1
ATOM 691 O O . ALA A 1 87 ? 3.223 4.698 -9.545 1.00 84.31 87 ALA A O 1
ATOM 692 N N . THR A 1 88 ? 5.427 5.097 -9.320 1.00 79.25 88 THR A N 1
ATOM 693 C CA . THR A 1 88 ? 5.363 5.329 -7.877 1.00 79.25 88 THR A CA 1
ATOM 694 C C . THR A 1 88 ? 4.610 6.614 -7.524 1.00 79.25 88 THR A C 1
ATOM 696 O O . THR A 1 88 ? 4.529 7.553 -8.316 1.00 79.25 88 THR A O 1
ATOM 699 N N . THR A 1 89 ? 4.103 6.675 -6.295 1.00 77.12 89 THR A N 1
ATOM 700 C CA . THR A 1 89 ? 3.543 7.884 -5.681 1.00 77.12 89 THR A CA 1
ATOM 701 C C . THR A 1 89 ? 4.577 8.583 -4.794 1.00 77.12 89 THR A C 1
ATOM 703 O O . THR A 1 89 ? 5.592 7.992 -4.406 1.00 77.12 89 THR A O 1
ATOM 706 N N . GLU A 1 90 ? 4.325 9.849 -4.456 1.00 78.56 90 GLU A N 1
ATOM 707 C CA . GLU A 1 90 ? 5.084 10.559 -3.422 1.00 78.56 90 GLU A CA 1
ATOM 708 C C . GLU A 1 90 ? 4.940 9.834 -2.070 1.00 78.56 90 GLU A C 1
ATOM 710 O O . GLU A 1 90 ? 3.886 9.282 -1.759 1.00 78.56 90 GLU A O 1
ATOM 715 N N . GLY A 1 91 ? 6.019 9.773 -1.283 1.00 76.38 91 GLY A N 1
ATOM 716 C CA . GLY A 1 91 ? 6.030 9.073 0.009 1.00 76.38 91 GLY A CA 1
ATOM 717 C C . GLY A 1 91 ? 6.177 7.547 -0.069 1.00 76.38 91 GLY A C 1
ATOM 718 O O . GLY A 1 91 ? 6.190 6.894 0.976 1.00 76.38 91 GLY A O 1
ATOM 719 N N . ALA A 1 92 ? 6.321 6.976 -1.269 1.00 83.69 92 ALA A N 1
ATOM 720 C CA . ALA A 1 92 ? 6.664 5.569 -1.420 1.00 83.69 92 ALA A CA 1
ATOM 721 C C . ALA A 1 92 ? 8.082 5.282 -0.907 1.00 83.69 92 ALA A C 1
ATOM 723 O O . ALA A 1 92 ? 9.022 6.049 -1.137 1.00 83.69 92 ALA A O 1
ATOM 724 N N . GLU A 1 93 ? 8.241 4.152 -0.229 1.00 82.75 93 GLU A N 1
ATOM 725 C CA . GLU A 1 93 ? 9.511 3.740 0.364 1.00 82.75 93 GLU A CA 1
ATOM 726 C C . GLU A 1 93 ? 10.107 2.562 -0.400 1.00 82.75 93 GLU A C 1
ATOM 728 O O . GLU A 1 93 ? 9.398 1.762 -1.002 1.00 82.75 93 GLU A O 1
ATOM 733 N N . VAL A 1 94 ? 11.432 2.442 -0.393 1.00 83.88 94 VAL A N 1
ATOM 734 C CA . VAL A 1 94 ? 12.079 1.248 -0.945 1.00 83.88 94 VAL A CA 1
ATOM 735 C C . VAL A 1 94 ? 11.714 0.054 -0.071 1.00 83.88 94 VAL A C 1
ATOM 737 O O . VAL A 1 94 ? 11.775 0.154 1.154 1.00 83.88 94 VAL A O 1
ATOM 740 N N . TRP A 1 95 ? 11.353 -1.066 -0.697 1.00 76.44 95 TRP A N 1
ATOM 741 C CA . TRP A 1 95 ? 11.111 -2.309 0.024 1.00 76.44 95 TRP A CA 1
ATOM 742 C C . TRP A 1 95 ? 12.306 -2.685 0.916 1.00 76.44 95 TRP A C 1
ATOM 744 O O . TRP A 1 95 ? 13.428 -2.852 0.433 1.00 76.44 95 TRP A O 1
ATOM 754 N N . ASP A 1 96 ? 12.054 -2.851 2.216 1.00 72.50 96 ASP A N 1
ATOM 755 C CA . ASP A 1 96 ? 13.042 -3.278 3.208 1.00 72.50 96 ASP A CA 1
ATOM 756 C C . ASP A 1 96 ? 12.459 -4.401 4.079 1.00 72.50 96 ASP A C 1
ATOM 758 O O . ASP A 1 96 ? 11.446 -4.253 4.765 1.00 72.50 96 ASP A O 1
ATOM 762 N N . THR A 1 97 ? 13.124 -5.553 4.081 1.00 68.00 97 THR A N 1
ATOM 763 C CA . THR A 1 97 ? 12.722 -6.721 4.874 1.00 68.00 97 THR A CA 1
ATOM 764 C C . THR A 1 97 ? 12.809 -6.490 6.388 1.00 68.00 97 THR A C 1
ATOM 766 O O . THR A 1 97 ? 12.139 -7.190 7.143 1.00 68.00 97 THR A O 1
ATOM 769 N N . GLY A 1 98 ? 13.606 -5.516 6.843 1.00 63.88 98 GLY A N 1
ATOM 770 C CA . GLY A 1 98 ? 13.714 -5.099 8.246 1.00 63.88 98 GLY A CA 1
ATOM 771 C C . GLY A 1 98 ? 12.743 -3.984 8.644 1.00 63.88 98 GLY A C 1
ATOM 772 O O . GLY A 1 98 ? 12.816 -3.483 9.768 1.00 63.88 98 GLY A O 1
ATOM 773 N N . TYR A 1 99 ? 11.856 -3.576 7.735 1.00 65.12 99 TYR A N 1
ATOM 774 C CA . TYR A 1 99 ? 10.987 -2.429 7.934 1.00 65.12 99 TYR A CA 1
ATOM 775 C C . TYR A 1 99 ? 9.998 -2.616 9.094 1.00 65.12 99 TYR A C 1
ATOM 777 O O . TYR A 1 99 ? 9.284 -3.617 9.186 1.00 65.12 99 TYR A O 1
ATOM 785 N N . CYS A 1 100 ? 9.938 -1.607 9.965 1.00 62.31 100 CYS A N 1
ATOM 786 C CA . CYS A 1 100 ? 9.041 -1.538 11.112 1.00 62.31 100 CYS A CA 1
ATOM 787 C C . CYS A 1 100 ? 8.054 -0.387 10.896 1.00 62.31 100 CYS A C 1
ATOM 789 O O . CYS A 1 100 ? 8.427 0.785 10.994 1.00 62.31 100 CYS A O 1
ATOM 791 N N . TYR A 1 101 ? 6.794 -0.712 10.593 1.00 61.91 101 TYR A N 1
ATOM 792 C CA . TYR A 1 101 ? 5.763 0.302 10.387 1.00 61.91 101 TYR A CA 1
ATOM 793 C C . TYR A 1 101 ? 5.264 0.819 11.740 1.00 61.91 101 TYR A C 1
ATOM 795 O O . TYR A 1 101 ? 4.387 0.240 12.384 1.00 61.91 101 TYR A O 1
ATOM 803 N N . ALA A 1 102 ? 5.845 1.926 12.198 1.00 55.66 102 ALA A N 1
ATOM 804 C CA . ALA A 1 102 ? 5.362 2.622 13.380 1.00 55.66 102 ALA A CA 1
ATOM 805 C C . ALA A 1 102 ? 4.090 3.408 13.029 1.00 55.66 102 ALA A C 1
ATOM 807 O O . ALA A 1 102 ? 4.163 4.529 12.531 1.00 55.66 102 ALA A O 1
ATOM 808 N N . GLN A 1 103 ? 2.919 2.830 13.300 1.00 57.09 103 GLN A N 1
ATOM 809 C CA . GLN A 1 103 ? 1.649 3.517 13.095 1.00 57.09 103 GLN A CA 1
ATOM 810 C C . GLN A 1 103 ? 1.189 4.242 14.367 1.00 57.09 103 GLN A C 1
ATOM 812 O O . GLN A 1 103 ? 1.056 3.659 15.446 1.00 57.09 103 GLN A O 1
ATOM 817 N N . SER A 1 104 ? 0.884 5.527 14.224 1.00 48.88 104 SER A N 1
ATOM 818 C CA . SER A 1 104 ? 0.007 6.275 15.125 1.00 48.88 104 SER A CA 1
ATOM 819 C C . SER A 1 104 ? -1.244 6.631 14.332 1.00 48.88 104 SER A C 1
ATOM 821 O O . SER A 1 104 ? -1.129 7.368 13.354 1.00 48.88 104 SER A O 1
ATOM 823 N N . CYS A 1 105 ? -2.417 6.097 14.689 1.00 49.16 105 CYS A N 1
ATOM 824 C CA . CYS A 1 105 ? -3.647 6.581 14.063 1.00 49.16 105 CYS A CA 1
ATOM 825 C C . CYS A 1 105 ? -3.917 8.018 14.518 1.00 49.16 105 CYS A C 1
ATOM 827 O O . CYS A 1 105 ? -3.488 8.427 15.602 1.00 49.16 105 CYS A O 1
ATOM 829 N N . ILE A 1 106 ? -4.622 8.772 13.678 1.00 47.94 106 ILE A N 1
ATOM 830 C CA . ILE A 1 106 ? -5.115 10.103 14.023 1.00 47.94 106 ILE A CA 1
ATOM 831 C C . ILE A 1 106 ? -6.122 9.919 15.168 1.00 47.94 106 ILE A C 1
ATOM 833 O O . ILE A 1 106 ? -7.101 9.187 15.013 1.00 47.94 106 ILE A O 1
ATOM 837 N N . GLY A 1 107 ? -5.810 10.497 16.329 1.00 42.62 107 GLY A N 1
ATOM 838 C CA . GLY A 1 107 ? -6.710 10.579 17.482 1.00 42.62 107 GLY A CA 1
ATOM 839 C C . GLY A 1 107 ? -7.674 11.746 17.367 1.00 42.62 107 GLY A C 1
ATOM 840 O O . GLY A 1 107 ? -7.306 12.742 16.704 1.00 42.62 107 GLY A O 1
#

Nearest PDB structures (foldseek):
  2wl9-assembly1_D  TM=6.033E-01  e=3.424E-02  Rhodococcus sp. DK17
  1kmy-assembly1_A  TM=6.350E-01  e=1.352E-01  Paraburkholderia xenovorans LB400
  2ei1-assembly1_A  TM=6.170E-01  e=1.352E-01  Pseudomonas sp. C18
  1dhy-assembly1_A  TM=6.484E-01  e=4.686E-01  Pseudomonas sp.
  6l3w-assembly1_A  TM=5.253E-01  e=1.645E-01  metagenome

pLDDT: mean 74.58, std 16.01, range [42.62, 96.0]

Radius of gyration: 13.95 Å; Cα contacts (8 Å, |Δi|>4): 187; chains: 1; bounding box: 42×24×33 Å

Sequence (107 aa):
EYVENTTLSDYQGTLKTCWSVWGDNHVTFSGVPGAVILQVVARYEQLGIPYKVFTDGQRGHESCVFSVYLMLPGGRWMEMHPEELTATTEGAEVWDTGYCYAQSCIG

Solvent-accessible surface area (backbone atoms only — not comparable to full-atom values): 6257 Å² total; per-residue (Å²): 104,74,68,55,55,59,48,55,55,47,56,61,54,72,59,74,41,81,49,48,72,85,72,84,51,58,50,80,43,73,63,38,54,36,71,57,53,54,52,52,49,54,52,30,60,76,68,72,47,65,66,49,46,23,22,70,57,54,84,92,55,89,43,29,47,49,39,32,40,38,62,41,69,78,80,35,34,37,34,40,24,46,60,50,96,22,81,55,62,90,90,48,38,62,70,55,92,84,48,61,59,79,45,72,45,79,126

Foldseek 3Di:
DVVVVVFLVLLPDFDQDQDQLPDPQEDEDEAAALVVVVVVVVVCVVSQFDKAWEFQPPPPDQTFTAWIWGAGRPGGIYIYGHNDGHGDDPRHYYDDSSDGDRDDRDD